Protein AF-A0A526RRP6-F1 (afdb_monomer_lite)

Secondary structure (DSSP, 8-state):
----HHHH--GGGS-TT-SBP-S--HHHHTTS-GGGB-TTSSBB-EETTEETTEEEETTTEEEETTGGG--GGG-

Foldseek 3Di:
DDPPCFQAVCQQQVAQQPDFQDDDDVVLLVVPPVVQADPVNGGGGDDGSHRPQWDDDGNGGIDGVCNVSDHPSRD

Sequence (75 aa):
MLFDCQSCGACCSYSAAWPRFSTEADEQLDRIPEKYVSADLSGMRCDGVRCAALTGEIGKHTACGIYELRPDVCR

Structure (mmCIF, N/CA/C/O backbone):
data_AF-A0A526RRP6-F1
#
_entry.id   AF-A0A526RRP6-F1
#
loop_
_atom_site.group_PDB
_atom_site.id
_atom_site.type_symbol
_atom_site.label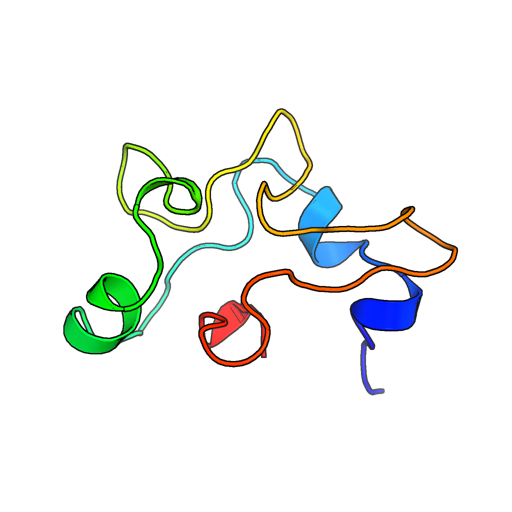_atom_id
_atom_site.label_alt_id
_atom_site.label_comp_id
_atom_site.label_asym_id
_atom_site.label_entity_id
_atom_site.label_seq_id
_atom_site.pdbx_PDB_ins_code
_atom_site.Cartn_x
_atom_site.Cartn_y
_atom_site.Cartn_z
_atom_site.occupancy
_atom_site.B_iso_or_equiv
_atom_site.auth_seq_id
_atom_site.auth_comp_id
_atom_site.auth_asym_id
_atom_site.auth_atom_id
_atom_site.pdbx_PDB_model_num
ATOM 1 N N . MET A 1 1 ? 11.534 0.286 18.474 1.00 41.00 1 MET A N 1
ATOM 2 C CA . MET A 1 1 ? 10.059 0.228 18.401 1.00 41.00 1 MET A CA 1
ATOM 3 C C . MET A 1 1 ? 9.732 -0.375 17.044 1.00 41.00 1 MET A C 1
ATOM 5 O O . MET A 1 1 ? 10.007 0.274 16.046 1.00 41.00 1 MET A O 1
ATOM 9 N N . LEU A 1 2 ? 9.316 -1.643 16.988 1.00 47.34 2 LEU A N 1
ATOM 10 C CA . LEU A 1 2 ? 8.876 -2.257 15.732 1.00 47.34 2 LEU A CA 1
ATOM 11 C C . LEU A 1 2 ? 7.462 -1.748 15.459 1.00 47.34 2 LEU A C 1
ATOM 13 O O . LEU A 1 2 ? 6.541 -2.061 16.210 1.00 47.34 2 LEU A O 1
ATOM 17 N N . PHE A 1 3 ? 7.309 -0.913 14.436 1.00 55.69 3 PHE A N 1
ATOM 18 C CA . PHE A 1 3 ? 5.993 -0.560 13.924 1.00 55.69 3 PHE A CA 1
ATOM 19 C C . PHE A 1 3 ? 5.465 -1.777 13.172 1.00 55.69 3 PHE A C 1
ATOM 21 O O . PHE A 1 3 ? 5.751 -1.962 11.993 1.00 55.69 3 PHE A O 1
ATOM 28 N N . ASP A 1 4 ? 4.748 -2.644 13.883 1.00 70.94 4 ASP A N 1
ATOM 29 C CA . ASP A 1 4 ? 4.116 -3.794 13.260 1.00 70.94 4 ASP A CA 1
ATOM 30 C C . ASP A 1 4 ? 2.919 -3.318 12.439 1.00 70.94 4 ASP A C 1
ATOM 32 O O . ASP A 1 4 ? 1.824 -3.057 12.950 1.00 70.94 4 ASP A O 1
ATOM 36 N N . CYS A 1 5 ? 3.152 -3.184 11.137 1.00 76.31 5 CYS A N 1
ATOM 37 C CA . CYS A 1 5 ? 2.104 -2.870 10.187 1.00 76.31 5 CYS A CA 1
ATOM 38 C C . CYS A 1 5 ? 0.952 -3.880 10.256 1.00 76.31 5 CYS A C 1
ATOM 40 O O . CYS A 1 5 ? -0.167 -3.469 9.980 1.00 76.31 5 CYS A O 1
ATOM 42 N N . GLN A 1 6 ? 1.167 -5.128 10.697 1.00 78.38 6 GLN A N 1
ATOM 43 C CA . GLN A 1 6 ? 0.098 -6.119 10.852 1.00 78.38 6 GLN A CA 1
ATOM 44 C C . GLN A 1 6 ? -0.847 -5.778 12.010 1.00 78.38 6 GLN A C 1
ATOM 46 O O . GLN A 1 6 ? -2.051 -6.028 11.929 1.00 78.38 6 GLN A O 1
ATOM 51 N N . SER A 1 7 ? -0.329 -5.138 13.059 1.00 76.94 7 SER A N 1
ATOM 52 C CA . SER A 1 7 ? -1.105 -4.744 14.235 1.00 76.94 7 SER A CA 1
ATOM 53 C C . SER A 1 7 ? -1.973 -3.502 13.994 1.00 76.94 7 SER A C 1
ATOM 55 O O . SER A 1 7 ? -3.087 -3.427 14.505 1.00 76.94 7 SER A O 1
ATOM 57 N N . CYS A 1 8 ? -1.504 -2.511 13.220 1.00 80.62 8 CYS A N 1
ATOM 58 C CA . CYS A 1 8 ? -2.246 -1.251 13.047 1.00 80.62 8 CYS A CA 1
ATOM 59 C C . CYS A 1 8 ? -2.677 -0.928 11.611 1.00 80.62 8 CYS A C 1
ATOM 61 O O . CYS A 1 8 ? -3.685 -0.247 11.438 1.00 80.62 8 CYS A O 1
ATOM 63 N N . GLY A 1 9 ? -1.936 -1.349 10.582 1.00 81.88 9 GLY A N 1
ATOM 64 C CA . GLY A 1 9 ? -2.169 -0.981 9.179 1.00 81.88 9 GLY A CA 1
ATOM 65 C C . GLY A 1 9 ? -2.085 0.521 8.872 1.00 81.88 9 GLY A C 1
ATOM 66 O O . GLY A 1 9 ? -2.351 0.929 7.742 1.00 81.88 9 GLY A O 1
ATOM 67 N N . ALA A 1 10 ? -1.725 1.354 9.856 1.00 81.44 10 ALA A N 1
ATOM 68 C CA . ALA A 1 10 ? -1.861 2.805 9.780 1.00 81.44 10 ALA A CA 1
ATOM 69 C C . ALA A 1 10 ? -0.983 3.415 8.682 1.00 81.44 10 ALA A C 1
ATOM 71 O O . ALA A 1 10 ? -1.443 4.299 7.969 1.00 81.44 10 ALA A O 1
ATOM 72 N N . CYS A 1 11 ? 0.238 2.908 8.480 1.00 81.19 11 CYS A N 1
ATOM 73 C CA . CYS A 1 11 ? 1.120 3.381 7.411 1.00 81.19 11 CYS A CA 1
ATOM 74 C C . CYS A 1 11 ? 0.500 3.158 6.022 1.00 81.19 11 CYS A C 1
ATOM 76 O O . CYS A 1 11 ? 0.494 4.068 5.203 1.00 81.19 11 CYS A O 1
ATOM 78 N N . CYS A 1 12 ? -0.110 1.997 5.783 1.00 83.19 12 CYS A N 1
ATOM 79 C CA . CYS A 1 12 ? -0.773 1.654 4.524 1.00 83.19 12 CYS A CA 1
ATOM 80 C C . CYS A 1 12 ? -2.142 2.329 4.330 1.00 83.19 12 CYS A C 1
ATOM 82 O O . CYS A 1 12 ? -2.763 2.115 3.292 1.00 83.19 12 CYS A O 1
ATOM 84 N N . SER A 1 13 ? -2.633 3.084 5.319 1.00 82.69 13 SER A N 1
ATOM 85 C CA . SER A 1 13 ? -3.910 3.808 5.257 1.00 82.69 13 SER A CA 1
ATOM 86 C C . SER A 1 13 ? -3.776 5.313 5.527 1.00 82.69 13 SER A C 1
ATOM 88 O O . SER A 1 13 ? -4.784 6.003 5.686 1.00 82.69 13 SER A O 1
ATOM 90 N N . TYR A 1 14 ? -2.546 5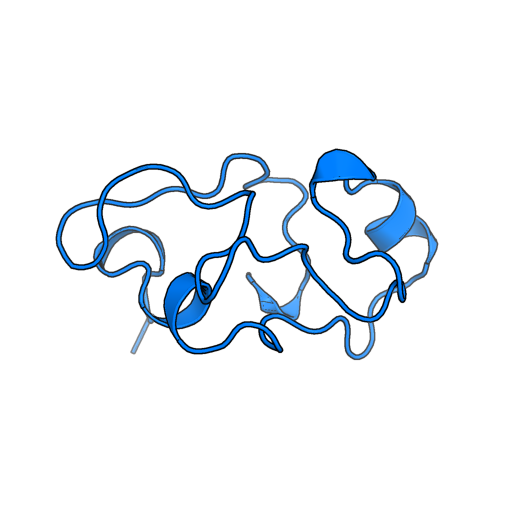.818 5.641 1.00 77.81 14 TYR A N 1
ATOM 91 C CA . TYR A 1 14 ? -2.276 7.195 6.047 1.00 77.81 14 TYR A CA 1
ATOM 92 C C . TYR A 1 14 ? -2.448 8.193 4.896 1.00 77.81 14 TYR A C 1
ATOM 94 O O . TYR A 1 14 ? -2.936 9.302 5.104 1.00 77.81 14 TYR A O 1
ATOM 102 N N . SER A 1 15 ? -2.036 7.823 3.681 1.00 77.12 15 SER A N 1
ATOM 103 C CA . SER A 1 15 ? -2.043 8.719 2.525 1.00 77.12 15 SER A CA 1
ATOM 104 C C . SER A 1 15 ? -2.116 7.936 1.224 1.00 77.12 15 SER A C 1
ATOM 106 O O . SER A 1 15 ? -1.425 6.938 1.072 1.00 77.12 15 SER A O 1
ATOM 108 N N . ALA A 1 16 ? -2.872 8.451 0.254 1.00 75.62 16 ALA A N 1
ATOM 109 C CA . ALA A 1 16 ? -2.917 7.918 -1.111 1.00 75.62 16 ALA A CA 1
ATOM 110 C C . ALA A 1 16 ? -1.554 7.981 -1.826 1.00 75.62 16 ALA A C 1
ATOM 112 O O . ALA A 1 16 ? -1.315 7.262 -2.789 1.00 75.62 16 ALA A O 1
ATOM 113 N N . ALA A 1 17 ? -0.672 8.872 -1.364 1.00 72.31 17 ALA A N 1
ATOM 114 C CA . ALA A 1 17 ? 0.672 9.059 -1.894 1.00 72.31 17 ALA A CA 1
ATOM 115 C C . ALA A 1 17 ? 1.723 8.208 -1.163 1.00 72.31 17 ALA A C 1
ATOM 117 O O . ALA A 1 17 ? 2.915 8.428 -1.352 1.00 72.31 17 ALA A O 1
ATOM 118 N N . TRP A 1 18 ? 1.304 7.294 -0.289 1.00 73.56 18 TRP A N 1
ATOM 119 C CA . TRP A 1 18 ? 2.170 6.402 0.468 1.00 73.56 18 TRP A CA 1
ATOM 120 C C . TRP A 1 18 ? 1.630 4.974 0.360 1.00 73.56 18 TRP A C 1
ATOM 122 O O . TRP A 1 18 ? 0.421 4.789 0.469 1.00 73.56 18 TRP A O 1
ATOM 132 N N . PRO A 1 19 ? 2.470 3.935 0.246 1.00 77.69 19 PRO A N 1
ATOM 133 C CA . PRO A 1 19 ? 3.934 3.941 0.179 1.00 77.69 19 PRO A CA 1
ATOM 134 C C . PRO A 1 19 ? 4.485 4.188 -1.238 1.00 77.69 19 PRO A C 1
ATOM 136 O O . PRO A 1 19 ? 3.984 3.615 -2.207 1.00 77.69 19 PRO A O 1
ATOM 139 N N . ARG A 1 20 ? 5.535 5.020 -1.344 1.00 80.38 20 ARG A N 1
ATOM 140 C CA . ARG A 1 20 ? 6.261 5.290 -2.601 1.00 80.38 20 ARG A CA 1
ATOM 141 C C . ARG A 1 20 ? 7.493 4.418 -2.748 1.00 80.38 20 ARG A C 1
ATOM 143 O O . ARG A 1 2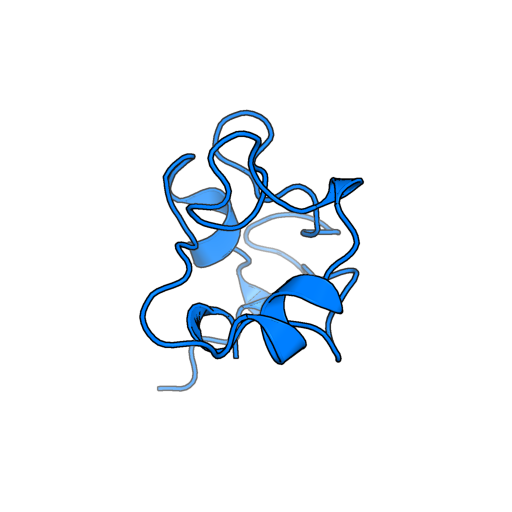0 ? 8.199 4.209 -1.764 1.00 80.38 20 ARG A O 1
ATOM 150 N N . PHE A 1 21 ? 7.782 4.016 -3.979 1.00 82.69 21 PHE A N 1
ATOM 151 C CA . PHE A 1 21 ? 9.062 3.405 -4.312 1.00 82.69 21 PHE A CA 1
ATOM 152 C C . PHE A 1 21 ? 10.145 4.480 -4.216 1.00 82.69 21 PHE A C 1
ATOM 154 O O . PHE A 1 21 ? 9.985 5.576 -4.757 1.00 82.69 21 PHE A O 1
ATOM 161 N N . SER A 1 22 ? 11.210 4.214 -3.460 1.00 70.88 22 SER A N 1
ATOM 162 C CA . SER A 1 22 ? 12.268 5.208 -3.233 1.00 70.88 22 SER A CA 1
ATOM 163 C C . SER A 1 22 ? 13.554 4.869 -3.970 1.00 70.88 22 SER A C 1
ATOM 165 O O . SER A 1 22 ? 14.065 5.685 -4.727 1.00 70.88 22 SER A O 1
ATOM 167 N N . THR A 1 23 ? 14.105 3.685 -3.712 1.00 70.12 23 THR A N 1
ATOM 168 C CA . THR A 1 23 ? 15.475 3.306 -4.103 1.00 70.12 23 THR A CA 1
ATOM 169 C C . THR A 1 23 ? 15.568 1.844 -4.537 1.00 70.12 23 THR A C 1
ATOM 171 O O . THR A 1 23 ? 16.638 1.244 -4.499 1.00 70.12 23 THR A O 1
ATOM 174 N N . GLU A 1 24 ? 14.434 1.246 -4.875 1.00 80.38 24 GLU A N 1
ATOM 175 C CA . GLU A 1 24 ? 14.321 -0.166 -5.219 1.00 80.38 24 GLU A CA 1
ATOM 176 C C . GLU A 1 24 ? 14.707 -0.375 -6.683 1.00 80.38 24 GLU A C 1
ATOM 178 O O . GLU A 1 24 ? 14.450 0.486 -7.521 1.00 80.38 24 GLU A O 1
ATOM 183 N N . ALA A 1 25 ? 15.343 -1.507 -6.988 1.00 81.56 25 ALA A N 1
ATOM 184 C CA . ALA A 1 25 ? 15.653 -1.861 -8.368 1.00 81.56 25 ALA A CA 1
ATOM 185 C C . ALA A 1 25 ? 14.363 -2.165 -9.139 1.00 81.56 25 ALA A C 1
ATOM 187 O O . ALA A 1 25 ? 13.463 -2.813 -8.594 1.00 81.56 25 ALA A O 1
ATOM 188 N N . ASP A 1 26 ? 14.309 -1.773 -10.412 1.00 80.81 26 ASP A N 1
ATOM 189 C CA . ASP A 1 26 ? 13.157 -2.033 -11.281 1.00 80.81 26 ASP A CA 1
ATOM 190 C C . ASP A 1 26 ? 12.801 -3.531 -11.306 1.00 80.81 26 ASP A C 1
ATOM 192 O O . ASP A 1 26 ? 11.632 -3.885 -11.225 1.00 80.81 26 ASP A O 1
ATOM 196 N N . GLU A 1 27 ? 13.787 -4.438 -11.243 1.00 83.69 27 GLU A N 1
ATOM 197 C CA . GLU A 1 27 ? 13.539 -5.890 -11.213 1.00 83.69 27 GLU A CA 1
ATOM 198 C C . GLU A 1 27 ? 12.847 -6.388 -9.933 1.00 83.69 27 GLU A C 1
ATOM 200 O O . GLU A 1 27 ? 12.299 -7.494 -9.921 1.00 83.69 27 GLU A O 1
ATOM 205 N N . GLN A 1 28 ? 12.912 -5.639 -8.827 1.00 81.94 28 GLN A N 1
ATOM 206 C CA . GLN A 1 28 ? 12.101 -5.924 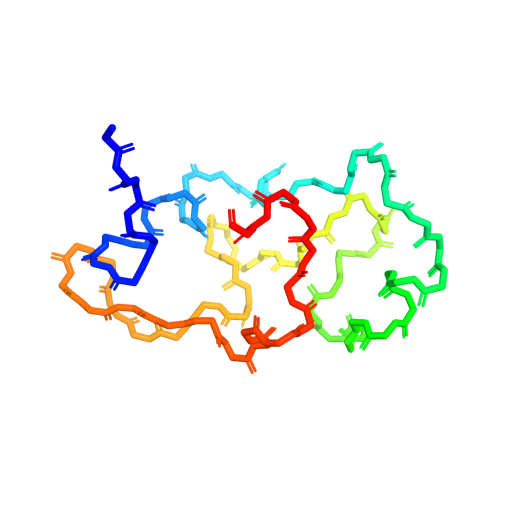-7.640 1.00 81.94 28 GLN A CA 1
ATOM 207 C C . GLN A 1 28 ? 10.678 -5.400 -7.818 1.00 81.94 28 GLN A C 1
ATOM 209 O O . GLN A 1 28 ? 9.729 -6.109 -7.481 1.00 81.94 28 GLN A O 1
ATOM 214 N N . LEU A 1 29 ? 10.533 -4.193 -8.363 1.00 82.88 29 LEU A N 1
ATOM 215 C CA . LEU A 1 29 ? 9.235 -3.565 -8.600 1.00 82.88 29 LEU A CA 1
ATOM 216 C C . LEU A 1 29 ? 8.420 -4.338 -9.645 1.00 82.88 29 LEU A C 1
ATOM 218 O O . LEU A 1 29 ? 7.232 -4.565 -9.433 1.00 82.88 29 LEU A O 1
ATOM 222 N N . ASP A 1 30 ? 9.073 -4.871 -10.679 1.00 85.38 30 ASP A N 1
ATOM 223 C CA . ASP A 1 30 ? 8.483 -5.735 -11.711 1.00 85.38 30 ASP A CA 1
ATOM 224 C C . ASP A 1 30 ? 7.931 -7.057 -11.157 1.00 85.38 30 ASP A C 1
ATOM 226 O O . ASP A 1 30 ? 7.097 -7.712 -11.785 1.00 85.38 30 ASP A O 1
ATOM 230 N N . ARG A 1 31 ? 8.369 -7.482 -9.963 1.00 88.19 31 ARG A N 1
ATOM 231 C CA . ARG A 1 31 ? 7.787 -8.655 -9.288 1.00 88.19 31 ARG A CA 1
ATOM 232 C C . ARG A 1 31 ? 6.457 -8.328 -8.624 1.00 88.19 31 ARG A C 1
ATOM 234 O O . ARG A 1 31 ? 5.692 -9.250 -8.333 1.00 88.19 31 ARG A O 1
ATOM 241 N N . ILE A 1 32 ? 6.182 -7.055 -8.343 1.00 87.69 32 ILE A N 1
ATOM 242 C CA . ILE A 1 32 ? 4.923 -6.626 -7.746 1.00 87.69 32 ILE A CA 1
ATOM 243 C C . ILE A 1 32 ? 3.849 -6.687 -8.837 1.00 87.69 32 ILE A C 1
ATOM 245 O O . ILE A 1 32 ? 3.995 -6.060 -9.882 1.00 87.69 32 ILE A O 1
ATOM 249 N N . PRO A 1 33 ? 2.734 -7.407 -8.619 1.00 88.44 33 PRO A N 1
ATOM 250 C CA . PRO A 1 33 ? 1.661 -7.450 -9.602 1.00 88.44 33 PRO A CA 1
ATOM 251 C C . PRO A 1 33 ? 1.153 -6.043 -9.932 1.00 88.44 33 PRO A C 1
ATOM 253 O O . PRO A 1 33 ? 0.764 -5.315 -9.019 1.00 88.44 33 PRO A O 1
ATOM 256 N N . GLU A 1 34 ? 1.045 -5.704 -11.219 1.00 86.88 34 GLU A N 1
ATOM 257 C CA . GLU A 1 34 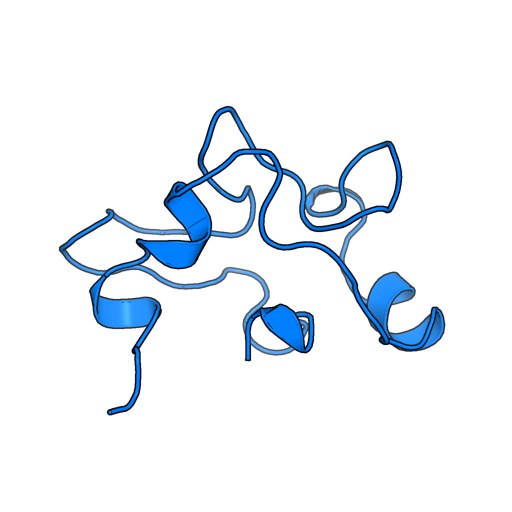? 0.632 -4.369 -11.696 1.00 86.88 34 GLU A CA 1
ATOM 258 C C . GLU A 1 34 ? -0.692 -3.884 -11.079 1.00 86.88 34 GLU A C 1
ATOM 260 O O . GLU A 1 34 ? -0.877 -2.702 -10.814 1.00 86.88 34 GLU A O 1
ATOM 265 N N . LYS A 1 35 ? -1.606 -4.803 -10.735 1.00 88.12 35 LYS A N 1
ATOM 266 C CA . LYS A 1 35 ? -2.862 -4.491 -10.020 1.00 88.12 35 LYS A CA 1
ATOM 267 C C . LYS A 1 35 ? -2.669 -3.815 -8.651 1.00 88.12 35 LYS A C 1
ATOM 269 O O . LYS A 1 35 ? -3.624 -3.243 -8.119 1.00 88.12 35 LYS A O 1
ATOM 274 N N . TYR A 1 36 ? -1.479 -3.927 -8.065 1.00 88.62 36 TYR A N 1
ATOM 275 C CA . TYR A 1 36 ? -1.083 -3.307 -6.802 1.00 88.62 36 TYR A CA 1
ATOM 276 C C . TYR A 1 36 ? -0.096 -2.153 -6.986 1.00 88.62 36 TYR A C 1
ATOM 278 O O . TYR A 1 36 ? 0.281 -1.546 -5.988 1.00 88.62 36 TYR A O 1
ATOM 286 N N . VAL A 1 37 ? 0.291 -1.822 -8.218 1.00 89.06 37 VAL A N 1
ATOM 287 C CA . VAL A 1 37 ? 1.198 -0.716 -8.539 1.00 89.06 37 VAL A CA 1
ATOM 288 C C . VAL A 1 37 ? 0.382 0.482 -9.026 1.00 89.06 37 VAL A C 1
ATOM 290 O O . VAL A 1 37 ? -0.638 0.332 -9.703 1.00 89.06 37 VAL A O 1
ATOM 293 N N . SER A 1 38 ? 0.769 1.683 -8.604 1.00 88.44 38 SER A N 1
ATOM 294 C CA . SER A 1 38 ? 0.124 2.919 -9.045 1.00 88.44 38 SER A CA 1
ATOM 295 C C . SER A 1 38 ? 0.339 3.143 -10.547 1.00 88.44 38 SER A C 1
ATOM 297 O O . SER A 1 38 ? 1.347 2.727 -11.110 1.00 88.44 38 SER A O 1
ATOM 299 N N . ALA A 1 39 ? -0.595 3.831 -11.208 1.00 85.62 39 ALA A N 1
ATOM 300 C CA . ALA A 1 39 ? -0.537 4.067 -12.655 1.00 85.62 39 ALA A CA 1
ATOM 301 C C . ALA A 1 39 ? 0.673 4.916 -13.094 1.00 85.62 39 ALA A C 1
ATOM 303 O O . ALA A 1 39 ? 1.075 4.869 -14.250 1.00 85.62 39 ALA A O 1
ATOM 304 N N . ASP A 1 40 ? 1.237 5.698 -12.175 1.00 85.88 40 ASP A N 1
ATOM 305 C CA . ASP A 1 40 ? 2.437 6.513 -12.374 1.00 85.88 40 ASP A CA 1
ATOM 306 C C . ASP A 1 40 ? 3.735 5.782 -11.990 1.00 85.88 40 ASP A C 1
ATOM 308 O O . ASP A 1 40 ? 4.797 6.400 -12.006 1.00 85.88 40 ASP A O 1
ATOM 312 N N . LEU A 1 41 ? 3.651 4.497 -11.615 1.00 84.50 41 LEU A N 1
ATOM 313 C CA . LEU A 1 41 ? 4.765 3.660 -11.149 1.00 84.50 41 LEU A CA 1
ATOM 314 C C . LEU A 1 41 ? 5.552 4.268 -9.973 1.00 84.50 41 LEU A C 1
ATOM 316 O O . LEU A 1 41 ? 6.654 3.826 -9.665 1.00 84.50 41 LEU A O 1
ATOM 320 N N . SER A 1 42 ? 4.994 5.265 -9.279 1.00 85.56 42 SER A N 1
ATOM 321 C CA . SER A 1 42 ? 5.689 5.963 -8.191 1.00 85.56 42 SER A CA 1
ATOM 322 C C . SER A 1 42 ? 5.584 5.239 -6.846 1.00 85.56 42 SER A C 1
ATOM 324 O O . SER A 1 42 ? 6.199 5.651 -5.858 1.00 85.56 42 SER A O 1
ATOM 326 N N . GLY A 1 43 ? 4.793 4.166 -6.778 1.00 88.19 43 GLY A N 1
ATOM 327 C CA . GLY A 1 43 ? 4.530 3.432 -5.551 1.00 88.19 43 GLY A CA 1
ATOM 328 C C . GLY A 1 43 ? 3.398 2.423 -5.660 1.00 88.19 43 GLY A C 1
ATOM 329 O O . GLY A 1 43 ? 2.933 2.056 -6.743 1.00 88.19 43 GLY A O 1
ATOM 330 N N . MET A 1 44 ? 2.918 2.003 -4.494 1.00 89.38 44 MET A N 1
ATOM 331 C CA . MET A 1 44 ? 1.785 1.093 -4.379 1.00 89.38 44 MET A CA 1
ATOM 332 C C . MET A 1 44 ? 0.471 1.791 -4.736 1.00 89.38 44 MET A C 1
ATOM 334 O O . MET A 1 44 ? 0.206 2.925 -4.334 1.00 89.38 44 MET A O 1
ATOM 338 N N . ARG A 1 45 ? -0.407 1.073 -5.434 1.00 89.81 45 ARG A N 1
ATOM 339 C CA . ARG A 1 45 ? -1.767 1.513 -5.737 1.00 89.81 45 ARG A CA 1
ATOM 340 C C . ARG A 1 45 ? -2.564 1.673 -4.450 1.00 89.81 45 ARG A C 1
ATOM 342 O O . ARG A 1 45 ? -2.684 0.724 -3.672 1.00 89.81 45 ARG A O 1
ATOM 349 N N . CYS A 1 46 ? -3.183 2.835 -4.279 1.00 88.56 46 CYS A N 1
ATOM 350 C CA . CYS A 1 46 ? -4.129 3.095 -3.201 1.00 88.56 46 CYS A CA 1
ATOM 351 C C . CYS A 1 46 ? -5.544 3.292 -3.753 1.00 88.56 46 CYS A C 1
ATOM 353 O O . CYS A 1 46 ? -5.736 3.932 -4.785 1.00 88.56 46 CYS A O 1
ATOM 355 N N . ASP A 1 47 ? -6.528 2.730 -3.057 1.00 86.75 47 ASP A N 1
ATOM 356 C CA . ASP A 1 47 ? -7.941 3.046 -3.231 1.00 86.75 47 ASP A CA 1
ATOM 357 C C . ASP A 1 47 ? -8.343 4.044 -2.135 1.00 86.75 47 ASP A C 1
ATOM 359 O O . ASP A 1 47 ? -8.392 3.720 -0.942 1.00 86.75 47 ASP A O 1
ATOM 363 N N . GLY A 1 48 ? -8.496 5.312 -2.523 1.00 86.06 48 GLY A N 1
ATOM 364 C CA . GLY A 1 48 ? -8.535 6.424 -1.578 1.00 86.06 48 GLY A CA 1
ATOM 365 C C . GLY A 1 48 ? -7.217 6.526 -0.806 1.00 86.06 48 GLY A C 1
ATOM 366 O O . GLY A 1 48 ? -6.156 6.681 -1.400 1.00 86.06 48 GLY A O 1
ATOM 367 N N . VAL A 1 49 ? -7.274 6.429 0.523 1.00 83.94 49 VAL A N 1
ATOM 368 C CA . VAL A 1 49 ? -6.082 6.466 1.394 1.00 83.94 49 VAL A CA 1
ATOM 369 C C . VAL A 1 49 ? -5.526 5.083 1.728 1.00 83.94 49 VAL A C 1
ATOM 371 O O . VAL A 1 49 ? -4.524 5.000 2.428 1.00 83.94 49 VAL A O 1
ATOM 374 N N . ARG A 1 50 ? -6.171 4.004 1.264 1.00 87.50 50 ARG A N 1
ATOM 375 C CA . ARG A 1 50 ? -5.847 2.624 1.638 1.00 87.50 50 ARG A CA 1
ATOM 376 C C . ARG A 1 50 ? -5.097 1.912 0.518 1.00 87.50 50 ARG A C 1
ATOM 378 O O . ARG A 1 50 ? -5.603 1.796 -0.592 1.00 87.50 50 ARG A O 1
ATOM 385 N N . CYS A 1 51 ? -3.940 1.338 0.830 1.00 90.06 51 CYS A N 1
ATOM 386 C CA . CYS A 1 51 ? -3.191 0.489 -0.094 1.00 90.06 51 CYS A CA 1
ATOM 387 C C . CYS A 1 51 ? -4.031 -0.712 -0.562 1.00 90.06 51 CYS A C 1
ATOM 389 O O . CYS A 1 51 ? -4.619 -1.433 0.249 1.00 90.06 51 CYS A O 1
ATOM 391 N N . ALA A 1 52 ? -4.038 -0.970 -1.869 1.00 89.94 52 ALA A N 1
ATOM 392 C CA . ALA A 1 52 ? -4.811 -2.040 -2.498 1.00 89.94 52 ALA A CA 1
ATOM 393 C C . ALA A 1 52 ? -4.365 -3.449 -2.066 1.00 89.94 52 ALA A C 1
ATOM 395 O O . ALA A 1 52 ? -5.152 -4.392 -2.116 1.00 89.94 52 ALA A O 1
ATOM 396 N N . ALA A 1 53 ? -3.111 -3.604 -1.630 1.00 90.12 53 ALA A N 1
ATOM 397 C CA . ALA A 1 53 ? -2.602 -4.865 -1.096 1.00 90.12 53 ALA A CA 1
ATOM 398 C C . ALA A 1 53 ? -2.941 -5.075 0.391 1.00 90.12 53 ALA A C 1
ATOM 400 O O . ALA A 1 53 ? -2.692 -6.156 0.923 1.00 90.12 53 ALA A O 1
ATOM 401 N N . LEU A 1 54 ? -3.477 -4.068 1.087 1.00 89.38 54 LEU A N 1
ATOM 402 C CA . LEU A 1 54 ? -3.780 -4.165 2.509 1.00 89.38 54 LEU A CA 1
ATOM 403 C C . LEU A 1 54 ? -5.107 -4.892 2.746 1.00 89.38 54 LEU A C 1
ATOM 405 O O . LEU A 1 54 ? -6.189 -4.401 2.417 1.00 89.38 54 LEU A O 1
ATOM 409 N N . THR A 1 55 ? -5.027 -6.027 3.422 1.00 88.75 55 THR A N 1
ATOM 410 C CA . THR A 1 55 ? -6.165 -6.837 3.863 1.00 88.75 55 THR A CA 1
ATOM 411 C C . THR A 1 55 ? -6.409 -6.657 5.361 1.00 88.75 55 THR A C 1
ATOM 413 O O . THR A 1 55 ? -5.509 -6.256 6.098 1.00 88.75 55 THR A O 1
ATOM 416 N N . GLY A 1 56 ? -7.635 -6.929 5.811 1.00 88.56 56 GLY A N 1
ATOM 417 C CA . GLY A 1 56 ? -8.041 -6.756 7.208 1.00 88.56 56 GLY A CA 1
ATOM 418 C C . GLY A 1 56 ? -8.576 -5.358 7.535 1.00 88.56 56 GLY A C 1
ATOM 419 O O . GLY A 1 56 ? -9.012 -4.621 6.641 1.00 88.56 56 GLY A O 1
ATOM 420 N N . GLU A 1 57 ? -8.570 -5.022 8.825 1.00 88.06 57 GLU A N 1
ATOM 421 C CA . GLU A 1 57 ? -9.161 -3.806 9.391 1.00 88.06 57 GLU A CA 1
ATOM 422 C C . GLU A 1 57 ? -8.115 -2.981 10.156 1.00 88.06 57 GLU A C 1
ATOM 424 O O . GLU A 1 57 ? -7.458 -3.478 11.076 1.00 88.06 57 GLU A O 1
ATOM 429 N N . ILE A 1 58 ? -7.980 -1.708 9.766 1.00 86.94 58 ILE A N 1
ATOM 430 C CA . ILE A 1 58 ? -7.072 -0.735 10.388 1.00 86.94 58 ILE A CA 1
ATOM 431 C C . ILE A 1 58 ? -7.349 -0.639 11.888 1.00 86.94 58 ILE A C 1
ATOM 433 O O . ILE A 1 58 ? -8.499 -0.551 12.311 1.00 86.94 58 ILE A O 1
ATOM 437 N N . GLY A 1 59 ? -6.287 -0.637 12.693 1.00 85.19 59 GLY A N 1
ATOM 438 C CA . GLY A 1 59 ? -6.376 -0.556 14.152 1.00 85.19 59 GLY A CA 1
ATOM 439 C C . GLY A 1 59 ? -6.831 -1.841 14.853 1.00 85.19 59 GLY A C 1
ATOM 440 O O . GLY A 1 59 ? -6.957 -1.827 16.075 1.00 85.19 59 GLY A O 1
ATOM 441 N N . LYS A 1 60 ? -7.068 -2.937 14.117 1.00 87.06 60 LYS A N 1
ATOM 442 C CA . LYS A 1 60 ? -7.354 -4.261 14.692 1.00 87.06 60 LYS A CA 1
ATOM 443 C C . LYS A 1 60 ? -6.322 -5.300 14.268 1.00 87.06 60 LYS A C 1
ATOM 445 O O . LYS A 1 60 ? -5.458 -5.668 15.048 1.00 87.06 60 LYS A O 1
ATOM 450 N N . HIS A 1 61 ? -6.458 -5.792 13.041 1.00 86.25 61 HIS A N 1
ATOM 451 C CA . HIS A 1 61 ? -5.595 -6.800 12.443 1.00 86.25 61 HIS A CA 1
ATOM 452 C C . HIS A 1 61 ? -5.587 -6.586 10.941 1.00 86.25 61 HIS A C 1
ATOM 454 O O . HIS A 1 61 ? -6.634 -6.603 10.285 1.00 86.25 61 HIS A O 1
ATOM 460 N N . THR A 1 62 ? -4.393 -6.409 10.400 1.00 89.88 62 THR A N 1
ATOM 461 C CA . THR A 1 62 ? -4.172 -6.214 8.975 1.00 89.88 62 THR A CA 1
ATOM 462 C C . THR A 1 62 ? -3.057 -7.115 8.477 1.00 89.88 62 THR A C 1
ATOM 464 O O . THR A 1 62 ? -2.227 -7.590 9.246 1.00 89.88 62 THR A O 1
ATOM 467 N N . ALA A 1 63 ? -3.043 -7.372 7.177 1.00 88.44 63 ALA A N 1
ATOM 468 C CA . ALA A 1 63 ? -1.981 -8.126 6.531 1.00 88.44 63 ALA A CA 1
ATOM 469 C C . ALA A 1 63 ? -1.778 -7.623 5.103 1.00 88.44 63 ALA A C 1
ATOM 471 O O . ALA A 1 63 ? -2.725 -7.199 4.437 1.00 88.44 63 ALA A O 1
ATOM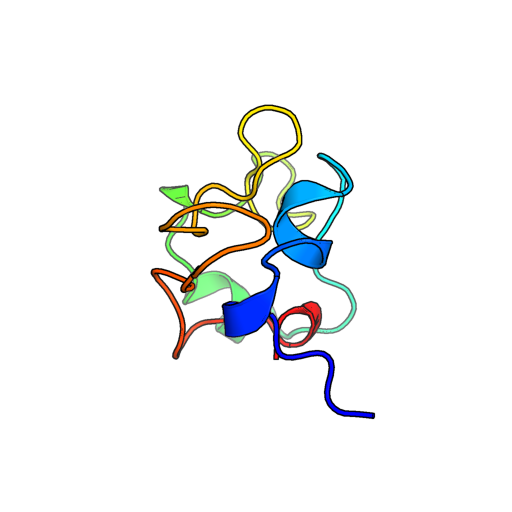 472 N N . CYS A 1 64 ? -0.547 -7.691 4.606 1.00 88.62 64 CYS A N 1
ATOM 473 C CA . CYS A 1 64 ? -0.268 -7.394 3.208 1.00 88.62 64 CYS A CA 1
ATOM 474 C C . CYS A 1 64 ? -0.499 -8.650 2.357 1.00 88.62 64 CYS A C 1
ATOM 476 O O . CYS A 1 64 ? 0.119 -9.682 2.606 1.00 88.62 64 CYS A O 1
ATOM 478 N N . GLY A 1 65 ? -1.336 -8.558 1.325 1.00 87.19 65 GLY A N 1
ATOM 479 C CA . GLY A 1 65 ? -1.584 -9.648 0.375 1.00 87.19 65 GLY A CA 1
ATOM 480 C C . GLY A 1 65 ? -0.375 -10.008 -0.496 1.00 87.19 65 GLY A C 1
ATOM 481 O O . GLY A 1 65 ? -0.390 -11.045 -1.148 1.00 87.19 65 GLY A O 1
ATOM 482 N N . ILE A 1 66 ? 0.672 -9.176 -0.492 1.00 88.00 66 ILE A N 1
ATOM 483 C CA . ILE A 1 66 ? 1.946 -9.414 -1.184 1.00 88.00 66 ILE A CA 1
ATOM 484 C C . ILE A 1 66 ? 3.122 -9.447 -0.202 1.00 88.00 66 ILE A C 1
ATOM 486 O O . ILE A 1 66 ? 4.187 -8.926 -0.496 1.00 88.00 66 ILE A O 1
ATOM 490 N N . TYR A 1 67 ? 2.936 -10.020 0.991 1.00 84.06 67 TYR A N 1
ATOM 491 C CA . TYR A 1 67 ? 3.893 -9.906 2.101 1.00 84.06 67 TYR A CA 1
ATOM 492 C C . TYR A 1 67 ? 5.358 -10.223 1.735 1.00 84.06 67 TYR A C 1
ATOM 494 O O . TYR A 1 67 ? 6.267 -9.534 2.204 1.00 84.06 67 TYR A O 1
ATOM 502 N N . GLU A 1 68 ? 5.581 -11.228 0.884 1.00 84.62 68 GLU A N 1
ATOM 503 C CA . GLU A 1 68 ? 6.910 -11.642 0.404 1.00 84.62 68 GLU A CA 1
ATOM 504 C C . GLU A 1 68 ? 7.486 -10.699 -0.663 1.00 84.62 68 GLU A C 1
ATOM 506 O O . GLU A 1 68 ? 8.694 -10.460 -0.699 1.00 84.62 68 GLU A O 1
ATOM 511 N N . LEU A 1 69 ? 6.608 -10.117 -1.479 1.00 86.38 69 LEU A N 1
ATOM 512 C CA . LEU A 1 69 ? 6.918 -9.190 -2.570 1.00 86.38 69 LEU A CA 1
ATOM 513 C C . LEU A 1 69 ? 6.756 -7.728 -2.138 1.00 86.38 69 LEU A C 1
ATOM 515 O O . LEU A 1 69 ? 6.611 -6.846 -2.979 1.00 86.38 69 LEU A O 1
ATOM 519 N N . ARG A 1 70 ? 6.714 -7.462 -0.827 1.00 86.31 70 ARG A N 1
ATOM 520 C CA . ARG A 1 70 ? 6.589 -6.097 -0.327 1.00 86.31 70 ARG A CA 1
ATOM 521 C C . ARG A 1 70 ? 7.768 -5.268 -0.827 1.00 86.31 70 ARG A C 1
ATOM 523 O O . ARG A 1 70 ? 8.904 -5.753 -0.735 1.00 86.31 70 ARG A O 1
ATOM 530 N N . PRO A 1 71 ? 7.498 -4.032 -1.273 1.00 84.00 71 PRO A N 1
ATOM 531 C CA . PRO A 1 71 ? 8.561 -3.094 -1.552 1.00 84.00 71 PRO A CA 1
ATOM 532 C C . PRO A 1 71 ? 9.330 -2.788 -0.262 1.00 84.00 71 PRO A C 1
ATOM 534 O O . PRO A 1 71 ? 8.778 -2.915 0.839 1.00 84.00 71 PRO A O 1
ATOM 537 N N . ASP A 1 72 ? 10.585 -2.378 -0.380 1.00 82.62 72 ASP A N 1
ATOM 538 C CA . ASP A 1 72 ? 11.489 -2.138 0.750 1.00 82.62 72 ASP A CA 1
ATOM 539 C C . ASP A 1 72 ? 10.927 -1.090 1.717 1.00 82.62 72 ASP A C 1
ATOM 541 O O . ASP A 1 72 ? 11.020 -1.252 2.932 1.00 82.62 72 ASP A O 1
ATOM 545 N N . VAL A 1 73 ? 10.224 -0.076 1.203 1.00 80.06 73 VAL A N 1
ATOM 546 C CA . VAL A 1 73 ? 9.515 0.932 2.016 1.00 80.06 73 VAL A CA 1
ATOM 547 C C . VAL A 1 73 ? 8.423 0.335 2.924 1.00 80.06 73 VAL A C 1
ATOM 549 O O . VAL A 1 73 ? 8.009 0.959 3.901 1.00 80.06 73 VAL A O 1
ATOM 552 N N . CYS A 1 74 ? 7.926 -0.863 2.606 1.00 81.94 74 CYS A N 1
ATOM 553 C CA . CYS A 1 74 ? 6.889 -1.571 3.359 1.00 81.94 74 CYS A CA 1
ATOM 554 C C . CYS A 1 74 ? 7.430 -2.702 4.244 1.00 81.94 74 CYS A C 1
ATOM 556 O O . CYS A 1 74 ? 6.606 -3.420 4.829 1.00 81.94 74 CYS A O 1
ATOM 558 N N . ARG A 1 75 ? 8.748 -2.934 4.283 1.00 78.00 75 ARG A N 1
ATOM 559 C CA . ARG A 1 75 ? 9.355 -4.039 5.040 1.00 78.00 75 ARG A CA 1
ATOM 560 C C . ARG A 1 75 ? 9.504 -3.735 6.522 1.00 78.00 75 ARG A C 1
ATOM 562 O O . ARG A 1 75 ? 9.852 -2.593 6.886 1.00 78.00 75 ARG A O 1
#

pLDDT: mean 82.4, std 8.7, range [41.0, 90.12]

Radius of gyration: 11.5 Å; chains: 1; bounding box: 25×21×31 Å